Protein AF-A0A1Q7BHL5-F1 (afdb_monomer_lite)

Sequence (150 aa):
MLVVVVVRTRLAERAGDVLTSWVERLPPRLRRYLPRELVGFAILGAFTFAVDLALLAGLRSGTRLPLPVAVSLAYVAAFGLNFVLNRTVNFRSHAPVGGQFARYAIVIAFDYLFTVGITSGLSALGLDFRLARLAAAGCVAVFTYTASRW

Radius of gyration: 17.31 Å; chains: 1; bounding box: 52×39×42 Å

Foldseek 3Di:
DVVVVVVLVVVLVVLVVVLVVVVVVDDVVVVVPDDPLRSSLVVLLVVLLVQLLVQLVCCVVVHPDQSLVSSLVSCVVSVVSSVVNCPSHPDDDDDPDDPVVVVVVVLVVVLSCLQSVQLNVVVVVVDDSSVSNVVSVVVNVVVVVVVVVD

Secondary structure (DSSP, 8-state):
-HHHHHHHHHHHHHHHHHHHHHHTTS-TTGGGTS-HHHHHHHHHHHHHHHHHHHHHHHHHHH----HHHHHHHHHHHHHHHHHHHHHHHT-SS----THHHHHHHHHHHHHHHHHHHHHHHHHHTT--HHHHHHHHHHHHHHHHHHHH--

pLDDT: mean 75.47, std 15.69, range [38.62, 93.94]

Structure (mmCIF, N/CA/C/O backbone):
data_AF-A0A1Q7BHL5-F1
#
_entry.id   AF-A0A1Q7BHL5-F1
#
loop_
_atom_site.group_PDB
_atom_site.id
_atom_site.type_symbol
_atom_site.label_atom_id
_atom_site.label_alt_id
_atom_site.label_comp_id
_atom_site.label_asym_id
_atom_site.label_entity_id
_atom_site.label_seq_id
_atom_site.pdbx_PDB_ins_code
_atom_site.Cartn_x
_atom_site.Cartn_y
_atom_site.Cartn_z
_atom_site.occupancy
_atom_site.B_iso_or_equiv
_atom_site.auth_seq_id
_atom_site.auth_comp_id
_atom_site.auth_asym_id
_atom_site.auth_atom_id
_atom_site.pdbx_PDB_model_num
ATOM 1 N N . MET A 1 1 ? 33.969 -2.836 2.065 1.00 47.41 1 MET A N 1
ATOM 2 C CA . MET A 1 1 ? 33.227 -2.619 0.798 1.00 47.41 1 MET A CA 1
ATOM 3 C C . MET A 1 1 ? 32.747 -3.926 0.151 1.00 47.41 1 MET A C 1
ATOM 5 O O . MET A 1 1 ? 31.590 -3.988 -0.234 1.00 47.41 1 MET A O 1
ATOM 9 N N . LEU A 1 2 ? 33.562 -4.990 0.114 1.00 39.03 2 LEU A N 1
ATOM 10 C CA . LEU A 1 2 ? 33.205 -6.313 -0.443 1.00 39.03 2 LEU A CA 1
ATOM 11 C C . LEU A 1 2 ? 32.055 -7.043 0.287 1.00 39.03 2 LEU A C 1
ATOM 13 O O . LEU A 1 2 ? 31.169 -7.592 -0.358 1.00 39.03 2 LEU A O 1
ATOM 17 N N . VAL A 1 3 ? 31.999 -6.978 1.622 1.00 38.62 3 VAL A N 1
ATOM 18 C CA . VAL A 1 3 ? 30.952 -7.650 2.427 1.00 38.62 3 VAL A CA 1
ATOM 19 C C . VAL A 1 3 ? 29.552 -7.077 2.155 1.00 38.62 3 VAL A C 1
ATOM 21 O O . VAL A 1 3 ? 28.583 -7.823 2.061 1.00 38.62 3 VAL A O 1
ATOM 24 N N . VAL A 1 4 ? 29.439 -5.763 1.938 1.00 40.91 4 VAL A N 1
ATOM 25 C CA . VAL A 1 4 ? 28.160 -5.101 1.613 1.00 40.91 4 VAL A CA 1
ATOM 26 C C . VAL A 1 4 ? 27.655 -5.513 0.225 1.00 40.91 4 VAL A C 1
ATOM 28 O O . VAL A 1 4 ? 26.450 -5.635 0.026 1.00 40.91 4 VAL A O 1
ATOM 31 N N . VAL A 1 5 ? 28.560 -5.772 -0.725 1.00 42.59 5 VAL A N 1
ATOM 32 C CA . VAL A 1 5 ? 28.210 -6.248 -2.073 1.00 42.59 5 VAL A CA 1
ATOM 33 C C . VAL A 1 5 ? 27.743 -7.708 -2.032 1.00 42.59 5 VAL A C 1
ATOM 35 O O . VAL A 1 5 ? 26.702 -8.016 -2.604 1.00 42.59 5 VAL A O 1
ATOM 38 N N . VAL A 1 6 ? 28.430 -8.578 -1.282 1.00 42.94 6 VAL A N 1
ATOM 39 C CA . VAL A 1 6 ? 28.074 -10.007 -1.137 1.00 42.94 6 VAL A CA 1
ATOM 40 C C . VAL A 1 6 ? 26.768 -10.217 -0.354 1.00 42.94 6 VAL A C 1
ATOM 42 O O . VAL A 1 6 ? 25.993 -11.125 -0.648 1.00 42.94 6 VAL A O 1
ATOM 45 N N . VAL A 1 7 ? 26.472 -9.369 0.636 1.00 45.91 7 VAL A N 1
ATOM 46 C CA . VAL A 1 7 ? 25.178 -9.402 1.345 1.00 45.91 7 VAL A CA 1
ATOM 47 C C . VAL A 1 7 ? 24.036 -8.928 0.436 1.00 45.91 7 VAL A C 1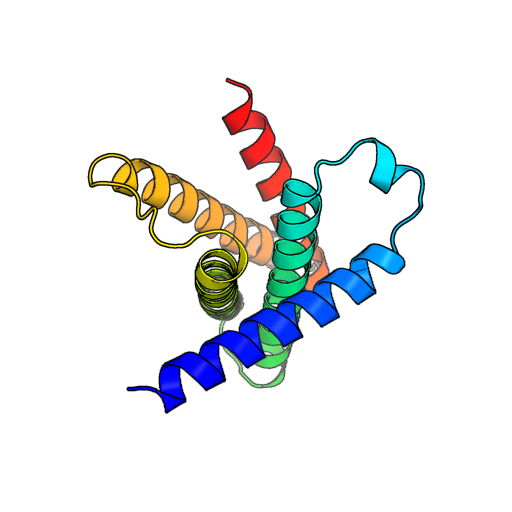
ATOM 49 O O . VAL A 1 7 ? 22.943 -9.495 0.474 1.00 45.91 7 VAL A O 1
ATOM 52 N N . ARG A 1 8 ? 24.288 -7.929 -0.424 1.00 43.78 8 ARG A N 1
ATOM 53 C CA . ARG A 1 8 ? 23.308 -7.425 -1.401 1.00 43.78 8 ARG A CA 1
ATOM 54 C C . ARG A 1 8 ? 22.957 -8.454 -2.477 1.00 43.78 8 ARG A C 1
ATOM 56 O O . ARG A 1 8 ? 21.789 -8.523 -2.847 1.00 43.78 8 ARG A O 1
ATOM 63 N N . THR A 1 9 ? 23.912 -9.265 -2.940 1.00 53.16 9 THR A N 1
ATOM 64 C CA . THR A 1 9 ? 23.636 -10.337 -3.914 1.00 53.16 9 THR A CA 1
ATOM 65 C C . THR A 1 9 ? 22.790 -11.454 -3.305 1.00 53.16 9 THR A C 1
ATOM 67 O O . THR A 1 9 ? 21.790 -11.832 -3.902 1.00 53.16 9 THR A O 1
ATOM 70 N N . ARG A 1 10 ? 23.072 -11.880 -2.064 1.00 52.50 10 ARG A N 1
ATOM 71 C CA . ARG A 1 10 ? 22.288 -12.932 -1.382 1.00 52.50 10 ARG A CA 1
ATOM 72 C C . ARG A 1 10 ? 20.831 -12.560 -1.110 1.00 52.50 10 ARG A C 1
ATOM 74 O O . ARG A 1 10 ? 19.969 -13.432 -1.128 1.00 52.50 10 ARG A O 1
ATOM 81 N N . LEU A 1 11 ? 20.546 -11.294 -0.802 1.00 55.72 11 LEU A N 1
ATOM 82 C CA . LEU A 1 11 ? 19.170 -10.831 -0.579 1.00 55.72 11 LEU A CA 1
ATOM 83 C C . LEU A 1 11 ? 18.385 -10.730 -1.889 1.00 55.72 11 LEU A C 1
ATOM 85 O O . LEU A 1 11 ? 17.209 -11.078 -1.911 1.00 55.72 11 LEU A O 1
ATOM 89 N N . ALA A 1 12 ? 19.037 -10.293 -2.969 1.00 50.47 12 ALA A N 1
ATOM 90 C CA . ALA A 1 12 ? 18.437 -10.257 -4.298 1.00 50.47 12 ALA A CA 1
ATOM 91 C C . ALA A 1 12 ? 18.183 -11.671 -4.849 1.00 50.47 12 ALA A C 1
ATOM 93 O O . ALA A 1 12 ? 17.109 -11.917 -5.385 1.00 50.47 12 ALA A O 1
ATOM 94 N N . GLU A 1 13 ? 19.117 -12.605 -4.646 1.00 56.03 13 GLU A N 1
ATOM 95 C CA . GLU A 1 13 ? 18.954 -14.023 -5.000 1.00 56.03 13 GLU A CA 1
ATOM 96 C C . GLU A 1 13 ? 17.837 -14.680 -4.186 1.00 56.03 13 GLU A C 1
ATOM 98 O O . GLU A 1 13 ? 16.932 -15.256 -4.771 1.00 56.03 13 GLU A O 1
ATOM 103 N N . ARG A 1 14 ? 17.799 -14.496 -2.857 1.00 60.81 14 ARG A N 1
ATOM 104 C CA . ARG A 1 14 ? 16.714 -15.037 -2.013 1.00 60.81 14 ARG A CA 1
ATOM 105 C C . ARG A 1 14 ? 15.346 -14.446 -2.332 1.00 60.81 14 ARG A C 1
ATOM 107 O O . ARG A 1 14 ? 14.355 -15.166 -2.299 1.00 60.81 14 ARG A O 1
ATOM 114 N N . ALA A 1 15 ? 15.269 -13.143 -2.605 1.00 56.59 15 ALA A N 1
ATOM 115 C CA . ALA A 1 15 ? 14.029 -12.533 -3.069 1.00 56.59 15 ALA A CA 1
ATOM 116 C C . ALA A 1 15 ? 13.638 -13.115 -4.433 1.00 56.59 15 ALA A C 1
ATOM 118 O O . ALA A 1 15 ? 12.484 -13.478 -4.616 1.00 56.59 15 ALA A O 1
ATOM 119 N N . GLY A 1 16 ? 14.604 -13.282 -5.341 1.00 54.53 16 GLY A N 1
ATOM 120 C CA . GLY A 1 16 ? 14.437 -13.976 -6.615 1.00 54.53 16 GLY A CA 1
ATOM 121 C C . GLY A 1 16 ? 13.849 -15.374 -6.441 1.00 54.53 16 GLY A C 1
ATOM 122 O O . GLY A 1 16 ? 12.806 -15.634 -7.025 1.00 54.53 16 GLY A O 1
ATOM 123 N N . ASP A 1 17 ? 14.443 -16.204 -5.582 1.00 63.25 17 ASP A N 1
ATOM 124 C CA . ASP A 1 17 ? 14.039 -17.589 -5.302 1.00 63.25 17 ASP A CA 1
ATOM 125 C C . ASP A 1 17 ? 12.642 -17.685 -4.681 1.00 63.25 17 ASP A C 1
ATOM 127 O O . ASP A 1 17 ? 11.823 -18.527 -5.064 1.00 63.25 17 ASP A O 1
ATOM 131 N N . VAL A 1 18 ? 12.331 -16.790 -3.739 1.00 62.97 18 VAL A N 1
ATOM 132 C CA . VAL A 1 18 ? 10.986 -16.698 -3.165 1.00 62.97 18 VAL A CA 1
ATOM 133 C C . VAL A 1 18 ? 9.995 -16.300 -4.258 1.00 62.97 18 VAL A C 1
ATOM 135 O O . VAL A 1 18 ? 8.967 -16.957 -4.403 1.00 62.97 18 VAL A O 1
ATOM 138 N N . LEU A 1 19 ? 10.307 -15.299 -5.083 1.00 58.69 19 LEU A N 1
ATOM 139 C CA . LEU A 1 19 ? 9.448 -14.874 -6.190 1.00 58.69 19 LEU A CA 1
ATOM 140 C C . LEU A 1 19 ? 9.247 -15.997 -7.227 1.00 58.69 19 LEU A C 1
ATOM 142 O O . LEU A 1 19 ? 8.107 -16.232 -7.625 1.00 58.69 19 LEU A O 1
ATOM 146 N N . THR A 1 20 ? 10.288 -16.742 -7.625 1.00 59.62 20 THR A N 1
ATOM 147 C CA . THR A 1 20 ? 10.159 -17.893 -8.543 1.00 59.62 20 THR A CA 1
ATOM 148 C C . THR A 1 20 ? 9.308 -19.007 -7.951 1.00 59.62 20 THR A C 1
ATOM 150 O O . THR A 1 20 ? 8.475 -19.555 -8.672 1.00 59.62 20 THR A O 1
ATOM 153 N N . SER A 1 21 ? 9.415 -19.278 -6.647 1.00 63.44 21 SER A N 1
ATOM 154 C CA . SER A 1 21 ? 8.561 -20.273 -5.981 1.00 63.44 21 SER A CA 1
ATOM 155 C C . SER A 1 21 ? 7.066 -19.910 -6.026 1.00 63.44 21 SER A C 1
ATOM 157 O O . SER A 1 21 ? 6.209 -20.789 -6.123 1.00 63.44 21 SER A O 1
ATOM 159 N N . TRP A 1 22 ? 6.730 -18.613 -6.028 1.00 59.53 22 TRP A N 1
ATOM 160 C CA . TRP A 1 22 ? 5.355 -18.134 -6.210 1.00 59.53 22 TRP A CA 1
ATOM 161 C C . TRP A 1 22 ? 4.912 -18.158 -7.680 1.00 59.53 22 TRP A C 1
ATOM 163 O O . TRP A 1 22 ? 3.755 -18.473 -7.957 1.00 59.53 22 TRP A O 1
ATOM 173 N N . VAL A 1 23 ? 5.818 -17.898 -8.632 1.00 56.75 23 VAL A N 1
ATOM 174 C CA . VAL A 1 23 ? 5.549 -18.039 -10.080 1.00 56.75 23 VAL A CA 1
ATOM 175 C C . VAL A 1 23 ? 5.219 -19.487 -10.449 1.00 56.75 23 VAL A C 1
ATOM 177 O O . VAL A 1 23 ? 4.355 -19.721 -11.293 1.00 56.75 23 VAL A O 1
ATOM 180 N N . GLU A 1 24 ? 5.873 -20.467 -9.825 1.00 61.09 24 GLU A N 1
ATOM 181 C CA . GLU A 1 24 ? 5.601 -21.8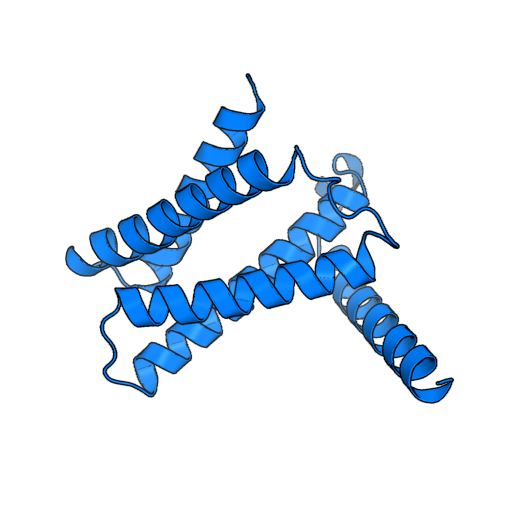93 -10.057 1.00 61.09 24 GLU A CA 1
ATOM 182 C C . GLU A 1 24 ? 4.215 -22.334 -9.570 1.00 61.09 24 GLU A C 1
ATOM 184 O O . GLU A 1 24 ? 3.681 -23.329 -10.056 1.00 61.09 24 GLU A O 1
ATOM 189 N N . ARG A 1 25 ? 3.590 -21.557 -8.677 1.00 62.06 25 ARG A N 1
ATOM 190 C CA . ARG A 1 25 ? 2.215 -21.779 -8.206 1.00 62.06 25 ARG A CA 1
ATOM 191 C C . ARG A 1 25 ? 1.151 -21.109 -9.081 1.00 62.06 25 ARG A C 1
ATOM 193 O O . ARG A 1 25 ? -0.038 -21.298 -8.831 1.00 62.06 25 ARG A O 1
ATOM 200 N N . LEU A 1 26 ? 1.541 -20.327 -10.092 1.00 56.47 26 LEU A N 1
ATOM 201 C CA . LEU A 1 26 ? 0.591 -19.645 -10.971 1.00 56.47 26 LEU A CA 1
ATOM 202 C C . LEU A 1 26 ? 0.013 -20.604 -12.034 1.00 56.47 26 LEU A C 1
ATOM 204 O O . LEU A 1 26 ? 0.748 -21.431 -12.580 1.00 56.47 26 LEU A O 1
ATOM 208 N N . PRO A 1 27 ? -1.272 -20.466 -12.422 1.00 65.56 27 PRO A N 1
ATOM 209 C CA . PRO A 1 27 ? -1.865 -21.291 -13.468 1.00 65.56 27 PRO A CA 1
ATOM 210 C C . PRO A 1 27 ? -1.097 -21.151 -14.795 1.00 65.56 27 PRO A C 1
ATOM 212 O O . PRO A 1 27 ? -0.837 -20.024 -15.235 1.00 65.56 27 PRO A O 1
ATOM 215 N N . PRO A 1 28 ? -0.809 -22.254 -15.510 1.00 60.81 28 PRO A N 1
ATOM 216 C CA . PRO A 1 28 ? 0.009 -22.233 -16.728 1.00 60.81 28 PRO A CA 1
ATOM 217 C C . PRO A 1 28 ? -0.575 -21.360 -17.852 1.00 60.81 28 PRO A C 1
ATOM 219 O O . PRO A 1 28 ? 0.156 -20.904 -18.727 1.00 60.81 28 PRO A O 1
ATOM 222 N N . ARG A 1 29 ? -1.882 -21.063 -17.804 1.00 61.06 29 ARG A N 1
ATOM 223 C CA . ARG A 1 29 ? -2.572 -20.185 -18.760 1.00 61.06 29 ARG A CA 1
ATOM 224 C C . ARG A 1 29 ? -2.169 -18.710 -18.631 1.00 61.06 29 ARG A C 1
ATOM 226 O O . ARG A 1 29 ? -2.028 -18.054 -19.655 1.00 61.06 29 ARG A O 1
ATOM 233 N N . LEU A 1 30 ? -1.922 -18.196 -17.419 1.00 58.28 30 LEU A N 1
ATOM 234 C CA . LEU A 1 30 ? -1.464 -16.807 -17.222 1.00 58.28 30 LEU A CA 1
ATOM 235 C C . LEU A 1 30 ? -0.015 -16.612 -17.692 1.00 58.28 30 LEU A C 1
ATOM 237 O O . LEU A 1 30 ? 0.343 -15.562 -18.220 1.00 58.28 30 LEU A O 1
ATOM 241 N N . ARG A 1 31 ? 0.801 -17.661 -17.553 1.00 58.03 31 ARG A N 1
ATOM 242 C CA . ARG A 1 31 ? 2.224 -17.682 -17.919 1.00 58.03 31 ARG A CA 1
ATOM 243 C C . ARG A 1 31 ? 2.479 -17.471 -19.418 1.00 58.03 31 ARG A C 1
ATOM 245 O O . ARG A 1 31 ? 3.586 -17.102 -19.788 1.00 58.03 31 ARG A O 1
ATOM 252 N N . ARG A 1 32 ? 1.471 -17.706 -20.269 1.00 61.06 32 ARG A N 1
ATOM 253 C CA . ARG A 1 32 ? 1.572 -17.582 -21.733 1.00 61.06 32 ARG A CA 1
ATOM 254 C C . ARG A 1 32 ? 1.293 -16.166 -22.253 1.00 61.06 32 ARG A C 1
ATOM 256 O O . ARG A 1 32 ? 1.719 -15.855 -23.357 1.00 61.06 32 ARG A O 1
ATOM 263 N N . TYR A 1 33 ? 0.595 -15.334 -21.475 1.00 59.03 33 TYR A N 1
ATOM 264 C CA . TYR A 1 33 ? 0.143 -14.002 -21.902 1.00 59.03 33 TYR A CA 1
ATOM 265 C C . TYR A 1 33 ? 0.802 -12.840 -21.146 1.00 59.03 33 TYR A C 1
ATOM 267 O O . TYR A 1 33 ? 0.738 -11.709 -21.619 1.00 59.03 33 TYR A O 1
ATOM 275 N N . LEU A 1 34 ? 1.433 -13.086 -19.991 1.00 60.34 34 LEU A N 1
ATOM 276 C CA . LEU A 1 34 ? 2.051 -12.030 -19.185 1.00 60.34 34 LEU A CA 1
ATOM 277 C C . LEU A 1 34 ? 3.578 -12.011 -19.386 1.00 60.34 34 LEU A C 1
ATOM 279 O O . LEU A 1 34 ? 4.226 -13.036 -19.153 1.00 60.34 34 LEU A O 1
ATOM 283 N N . PRO A 1 35 ? 4.176 -10.866 -19.772 1.00 68.94 35 PRO A N 1
ATOM 284 C CA . PRO A 1 35 ? 5.625 -10.727 -19.828 1.00 68.94 35 PRO A CA 1
ATOM 285 C C . PRO A 1 35 ? 6.244 -11.030 -18.460 1.00 68.94 35 PRO A C 1
ATOM 287 O O . PRO A 1 35 ? 5.691 -10.666 -17.420 1.00 68.94 35 PRO A O 1
ATOM 290 N N . ARG A 1 36 ? 7.420 -11.667 -18.449 1.00 66.56 36 ARG A N 1
ATOM 291 C CA . ARG A 1 36 ? 8.107 -12.089 -17.213 1.00 66.56 36 ARG A CA 1
ATOM 292 C C . ARG A 1 36 ? 8.347 -10.928 -16.237 1.00 66.56 36 ARG A C 1
ATOM 294 O O . ARG A 1 36 ? 8.253 -11.119 -15.029 1.00 66.56 36 ARG A O 1
ATOM 301 N N . GLU A 1 37 ? 8.596 -9.734 -16.763 1.00 66.56 37 GLU A N 1
A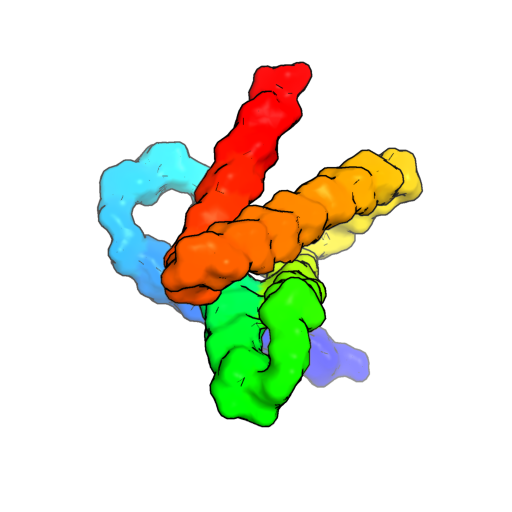TOM 302 C CA . GLU A 1 37 ? 8.785 -8.491 -16.002 1.00 66.56 37 GLU A CA 1
ATOM 303 C C . GLU A 1 37 ? 7.503 -8.045 -15.289 1.00 66.56 37 GLU A C 1
ATOM 305 O O . GLU A 1 37 ? 7.526 -7.710 -14.107 1.00 66.56 37 GLU A O 1
ATOM 310 N N . LEU A 1 38 ? 6.363 -8.122 -15.978 1.00 67.19 38 LEU A N 1
ATOM 311 C CA . LEU A 1 38 ? 5.060 -7.760 -15.426 1.00 67.19 38 LEU A CA 1
ATOM 312 C C . LEU A 1 38 ? 4.632 -8.737 -14.326 1.00 67.19 38 LEU A C 1
ATOM 314 O O . LEU A 1 38 ? 4.092 -8.319 -13.305 1.00 67.19 38 LEU A O 1
ATOM 318 N N . VAL A 1 39 ? 4.934 -10.027 -14.493 1.00 70.00 39 VAL A N 1
ATOM 319 C CA . VAL A 1 39 ? 4.725 -11.038 -13.445 1.00 70.00 39 VAL A CA 1
ATOM 320 C C . VAL A 1 39 ? 5.595 -10.741 -12.220 1.00 70.00 39 VAL A C 1
ATOM 322 O O . VAL A 1 39 ? 5.092 -10.765 -11.099 1.00 70.00 39 VAL A O 1
ATOM 325 N N . GLY A 1 40 ? 6.875 -10.412 -12.419 1.00 69.69 40 GLY A N 1
ATOM 326 C CA . GLY A 1 40 ? 7.777 -10.028 -11.329 1.00 69.69 40 GLY A CA 1
ATOM 327 C C . GLY A 1 40 ? 7.281 -8.797 -10.568 1.00 69.69 40 GLY A C 1
ATOM 328 O O . GLY A 1 40 ? 7.219 -8.814 -9.339 1.00 69.69 40 GLY A O 1
ATOM 329 N N . PHE A 1 41 ? 6.846 -7.764 -11.294 1.00 71.12 41 PHE A N 1
ATOM 330 C CA . PHE A 1 41 ? 6.261 -6.557 -10.714 1.00 71.12 41 PHE A CA 1
ATOM 331 C C . PHE A 1 41 ? 4.968 -6.848 -9.940 1.00 71.12 41 PHE A C 1
ATOM 333 O O . PHE A 1 41 ? 4.810 -6.377 -8.816 1.00 71.12 41 PHE A O 1
ATOM 340 N N . ALA A 1 42 ? 4.067 -7.666 -10.492 1.00 75.06 42 ALA A N 1
ATOM 341 C CA . ALA A 1 42 ? 2.805 -8.019 -9.845 1.00 75.06 42 ALA A CA 1
ATOM 342 C C . ALA A 1 42 ? 3.011 -8.801 -8.540 1.00 75.06 42 ALA A C 1
ATOM 344 O O . ALA A 1 42 ? 2.348 -8.516 -7.545 1.00 75.06 42 ALA A O 1
ATOM 345 N N . ILE A 1 43 ? 3.943 -9.759 -8.511 1.00 74.69 43 ILE A N 1
ATOM 346 C CA . ILE A 1 43 ? 4.231 -10.537 -7.297 1.00 74.69 43 ILE A CA 1
ATOM 347 C C . ILE A 1 43 ? 4.888 -9.653 -6.239 1.00 74.69 43 ILE A C 1
ATOM 349 O O . ILE A 1 43 ? 4.519 -9.716 -5.068 1.00 74.69 43 ILE A O 1
ATOM 353 N N . LEU A 1 44 ? 5.835 -8.808 -6.641 1.00 75.44 44 LEU A N 1
ATOM 354 C CA . LEU A 1 44 ? 6.508 -7.892 -5.729 1.00 75.44 44 LEU A CA 1
ATOM 355 C C . LEU A 1 44 ? 5.519 -6.862 -5.151 1.00 75.44 44 LEU A C 1
ATOM 357 O O . LEU A 1 44 ? 5.506 -6.638 -3.940 1.00 75.44 44 LEU A O 1
ATOM 361 N N . GLY A 1 45 ? 4.607 -6.346 -5.981 1.00 81.38 45 GLY A N 1
ATOM 362 C CA . GLY A 1 45 ? 3.475 -5.527 -5.548 1.00 81.38 45 GLY A CA 1
ATOM 363 C C . GLY A 1 45 ? 2.564 -6.264 -4.562 1.00 81.38 45 GLY A C 1
ATOM 364 O O . GLY A 1 45 ? 2.321 -5.765 -3.465 1.00 81.38 45 GLY A O 1
ATOM 365 N N . ALA A 1 46 ? 2.134 -7.487 -4.883 1.00 82.50 46 ALA A N 1
ATOM 366 C CA . ALA A 1 46 ? 1.300 -8.305 -4.000 1.00 82.50 46 ALA A CA 1
ATOM 367 C C . ALA A 1 46 ? 1.978 -8.607 -2.651 1.00 82.50 46 ALA A C 1
ATOM 369 O O . ALA A 1 46 ? 1.335 -8.530 -1.604 1.00 82.50 46 ALA A O 1
ATOM 370 N N . PHE A 1 47 ? 3.283 -8.893 -2.653 1.00 83.94 47 PHE A N 1
ATOM 371 C CA . PHE A 1 47 ? 4.064 -9.091 -1.434 1.00 83.94 47 PHE A CA 1
ATOM 372 C C . PHE A 1 47 ? 4.081 -7.828 -0.569 1.00 83.94 47 PHE A C 1
ATOM 374 O O . PHE A 1 47 ? 3.789 -7.886 0.624 1.00 83.94 47 PHE A O 1
ATOM 381 N N . THR A 1 48 ? 4.370 -6.670 -1.164 1.00 86.38 48 THR A N 1
ATOM 382 C CA . THR A 1 48 ? 4.403 -5.401 -0.420 1.00 86.38 48 THR A CA 1
ATOM 383 C C . THR A 1 48 ? 3.026 -5.007 0.111 1.00 86.38 48 THR A C 1
ATOM 385 O O . THR A 1 48 ? 2.930 -4.512 1.230 1.00 86.38 48 THR A O 1
ATOM 388 N N . PHE A 1 49 ? 1.953 -5.318 -0.620 1.00 87.19 49 PHE A N 1
ATOM 389 C CA . PHE A 1 49 ? 0.583 -5.139 -0.148 1.00 87.19 49 PHE A CA 1
ATOM 390 C C . PHE A 1 49 ? 0.229 -6.075 1.020 1.00 87.19 49 PHE A C 1
ATOM 392 O O . PHE A 1 49 ? -0.431 -5.666 1.973 1.00 87.19 49 PHE A O 1
ATOM 399 N N . ALA A 1 50 ? 0.706 -7.322 1.007 1.00 86.94 50 ALA A N 1
ATOM 400 C CA . ALA A 1 50 ? 0.544 -8.220 2.150 1.00 86.94 50 ALA A CA 1
ATOM 401 C C . ALA A 1 50 ? 1.277 -7.691 3.396 1.00 86.94 50 ALA A C 1
ATOM 403 O O . ALA A 1 50 ? 0.745 -7.764 4.505 1.00 86.94 50 ALA A O 1
ATOM 404 N N . VAL A 1 51 ? 2.472 -7.116 3.215 1.00 87.50 51 VAL A N 1
ATOM 405 C CA . VAL A 1 51 ? 3.220 -6.450 4.293 1.00 87.50 51 VAL A CA 1
ATOM 406 C C . VAL A 1 51 ? 2.473 -5.213 4.806 1.00 87.50 51 VAL A C 1
ATOM 408 O O . VAL A 1 51 ? 2.374 -5.053 6.019 1.00 87.50 51 VAL A O 1
ATOM 411 N N . ASP A 1 52 ? 1.896 -4.384 3.927 1.00 91.88 52 ASP A N 1
ATOM 412 C CA . ASP A 1 52 ? 1.020 -3.256 4.303 1.00 91.88 52 ASP A CA 1
ATOM 413 C C . ASP A 1 52 ? -0.130 -3.725 5.206 1.00 91.88 52 ASP A C 1
ATOM 415 O O . ASP A 1 52 ? -0.302 -3.207 6.310 1.00 91.88 52 ASP A O 1
ATOM 419 N N . LEU A 1 53 ? -0.861 -4.765 4.793 1.00 89.69 53 LEU A N 1
ATOM 420 C CA . LEU A 1 53 ? -1.964 -5.330 5.574 1.00 89.69 53 LEU A CA 1
ATOM 421 C C . LEU A 1 53 ? -1.511 -5.886 6.928 1.00 89.69 53 LEU A C 1
ATOM 423 O O . LEU A 1 53 ? -2.199 -5.686 7.931 1.00 89.69 53 LEU A O 1
ATOM 427 N N . ALA A 1 54 ? -0.369 -6.575 6.973 1.00 90.19 54 ALA A N 1
ATOM 428 C CA . ALA A 1 54 ? 0.182 -7.124 8.209 1.00 90.19 54 ALA A CA 1
ATOM 429 C C . ALA A 1 54 ? 0.617 -6.016 9.180 1.00 90.19 54 ALA A C 1
ATOM 431 O O . ALA A 1 54 ? 0.296 -6.078 10.368 1.00 90.19 54 ALA A O 1
ATOM 432 N N . LEU A 1 55 ? 1.290 -4.977 8.674 1.00 91.25 55 LEU A N 1
ATOM 433 C CA . LEU A 1 55 ? 1.676 -3.802 9.454 1.00 91.25 55 LEU A CA 1
ATOM 434 C C . LEU A 1 55 ? 0.451 -3.055 9.968 1.00 91.25 55 LEU A C 1
ATOM 436 O O . LEU A 1 55 ? 0.395 -2.720 11.149 1.00 91.25 55 LEU A O 1
ATOM 440 N N . LEU A 1 56 ? -0.549 -2.839 9.113 1.00 91.88 56 LEU A N 1
ATOM 441 C CA . LEU A 1 56 ? -1.798 -2.204 9.506 1.00 91.88 56 LEU A CA 1
ATOM 442 C C . LEU A 1 56 ? -2.493 -3.016 10.602 1.00 91.88 56 LEU A C 1
ATOM 444 O O . LEU A 1 56 ? -2.857 -2.456 11.632 1.00 91.88 56 LEU A O 1
ATOM 448 N N . ALA A 1 57 ? -2.626 -4.332 10.434 1.00 91.31 57 ALA A N 1
ATOM 449 C CA . ALA A 1 57 ? -3.214 -5.201 11.450 1.00 91.31 57 ALA A CA 1
ATOM 450 C C . ALA A 1 57 ? -2.444 -5.135 12.780 1.00 91.31 57 ALA A C 1
ATOM 452 O O . ALA A 1 57 ? -3.069 -4.968 13.826 1.00 91.31 57 ALA A O 1
ATOM 453 N N . GLY A 1 58 ? -1.108 -5.187 12.737 1.00 92.38 58 GLY A N 1
ATOM 454 C CA . GLY A 1 58 ? -0.249 -5.072 13.917 1.00 92.38 58 GLY A CA 1
ATOM 455 C C . GLY A 1 58 ? -0.368 -3.718 14.620 1.00 92.38 58 GLY A C 1
ATOM 456 O O . GLY A 1 58 ? -0.486 -3.661 15.844 1.00 92.38 58 GLY A O 1
ATOM 457 N N . LEU A 1 59 ? -0.419 -2.619 13.861 1.00 91.94 59 LEU A N 1
ATOM 458 C CA . LEU A 1 59 ? -0.652 -1.275 14.397 1.00 91.94 59 LEU A CA 1
ATOM 459 C C . LEU A 1 59 ? -2.034 -1.170 15.046 1.00 91.94 59 LEU A C 1
ATOM 461 O O . LEU A 1 59 ? -2.162 -0.565 16.108 1.00 91.94 59 LEU A O 1
ATOM 465 N N . ARG A 1 60 ? -3.062 -1.782 14.449 1.00 92.38 60 ARG A N 1
ATOM 466 C 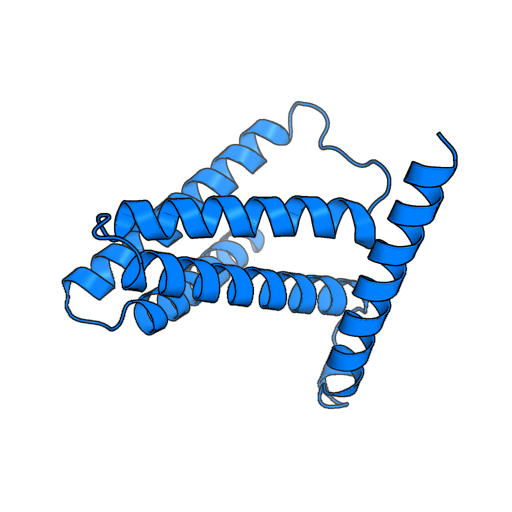CA . ARG A 1 60 ? -4.426 -1.789 14.997 1.00 92.38 60 ARG A CA 1
ATOM 467 C C . ARG A 1 60 ? -4.569 -2.653 16.249 1.00 92.38 60 ARG A C 1
ATOM 469 O O . ARG A 1 60 ? -5.384 -2.308 17.097 1.00 92.38 60 ARG A O 1
ATOM 476 N N . SER A 1 61 ? -3.802 -3.735 16.387 1.00 90.75 61 SER A N 1
ATOM 477 C CA . SER A 1 61 ? -3.823 -4.576 17.592 1.00 90.75 61 SER A CA 1
ATOM 478 C C . SER A 1 61 ? -2.928 -4.047 18.713 1.00 90.75 61 SER A C 1
ATOM 480 O O . SER A 1 61 ? -3.262 -4.197 19.883 1.00 90.75 61 SER A O 1
ATOM 482 N N . GLY A 1 62 ? -1.780 -3.456 18.369 1.00 88.69 62 GLY A N 1
ATOM 483 C CA . GLY A 1 62 ? -0.761 -3.028 19.332 1.00 88.69 62 GLY A CA 1
ATOM 484 C C . GLY A 1 62 ? -0.867 -1.570 19.775 1.00 88.69 62 GLY A C 1
ATOM 485 O O . GLY A 1 62 ? -0.216 -1.183 20.742 1.00 88.69 62 GLY A O 1
ATOM 486 N N . THR A 1 63 ? -1.659 -0.740 19.088 1.00 90.25 63 THR A N 1
ATOM 487 C CA . THR A 1 63 ? -1.746 0.700 19.372 1.00 90.25 63 THR A CA 1
ATOM 488 C C . THR A 1 63 ? -3.186 1.207 19.343 1.00 90.25 63 THR A C 1
ATOM 490 O O . THR A 1 63 ? -4.066 0.612 18.726 1.00 90.25 63 THR A O 1
ATOM 493 N N . ARG A 1 64 ? -3.424 2.361 19.976 1.00 90.19 64 ARG A N 1
ATOM 494 C CA . ARG A 1 64 ? -4.706 3.089 19.915 1.00 90.19 64 ARG A CA 1
ATOM 495 C C . ARG A 1 64 ? -4.691 4.226 18.890 1.00 90.19 64 ARG A C 1
ATOM 497 O O . ARG A 1 64 ? -5.471 5.168 19.006 1.00 90.19 64 ARG A O 1
ATOM 504 N N . LEU A 1 65 ? -3.781 4.174 17.916 1.00 90.81 65 LEU A N 1
ATOM 505 C CA . LEU A 1 65 ? -3.662 5.224 16.909 1.00 90.81 65 LEU A CA 1
ATOM 506 C C . LEU A 1 65 ? -4.967 5.357 16.104 1.00 90.81 65 LEU A C 1
ATOM 508 O O . LEU A 1 65 ? -5.614 4.342 15.809 1.00 90.81 65 LEU A O 1
ATOM 512 N N . PRO A 1 66 ? -5.346 6.583 15.696 1.00 91.94 66 PRO A N 1
ATOM 513 C CA . PRO A 1 66 ? -6.428 6.777 14.743 1.00 91.94 66 PRO A CA 1
ATOM 514 C C . PRO A 1 66 ? -6.177 5.955 13.477 1.00 91.94 66 PRO A C 1
ATOM 516 O O . PRO A 1 66 ? -5.040 5.853 13.009 1.00 91.94 66 PRO A O 1
ATOM 519 N N . LEU A 1 67 ? -7.236 5.380 12.903 1.00 89.12 67 LEU A N 1
ATOM 520 C CA . LEU A 1 67 ? -7.124 4.544 11.707 1.00 89.12 67 LEU A CA 1
ATOM 521 C C . LEU A 1 67 ? -6.372 5.234 10.550 1.00 89.12 67 LEU A C 1
ATOM 523 O O . LEU A 1 67 ? -5.485 4.584 9.999 1.00 89.12 67 LEU A O 1
ATOM 527 N N . PRO A 1 68 ? -6.617 6.522 10.224 1.00 91.25 68 PRO A N 1
ATOM 528 C CA . PRO A 1 68 ? -5.878 7.196 9.158 1.00 91.25 68 PRO A CA 1
ATOM 529 C C . PRO A 1 68 ? -4.366 7.191 9.402 1.00 91.25 68 PRO A C 1
ATOM 531 O O . PRO A 1 68 ? -3.600 6.913 8.489 1.00 91.25 68 PRO A O 1
ATOM 534 N N . VAL A 1 69 ? -3.934 7.406 10.650 1.00 92.44 69 VAL A N 1
ATOM 535 C CA . VAL A 1 69 ? -2.511 7.414 11.026 1.00 92.44 69 VAL A CA 1
ATOM 536 C C . VAL A 1 69 ? -1.897 6.024 10.863 1.00 92.44 69 VAL A C 1
ATOM 538 O O . VAL A 1 69 ? -0.809 5.892 10.307 1.00 92.44 69 VAL A O 1
ATOM 541 N N . ALA A 1 70 ? -2.602 4.978 11.303 1.00 91.94 70 ALA A N 1
ATOM 542 C CA . ALA A 1 70 ? -2.139 3.601 11.144 1.00 91.94 70 ALA A CA 1
ATOM 543 C C . ALA A 1 70 ? -2.011 3.206 9.661 1.00 91.94 70 ALA A C 1
ATOM 545 O O . ALA A 1 70 ? -1.020 2.588 9.276 1.00 91.94 70 ALA A O 1
ATOM 546 N N . VAL A 1 71 ? -2.976 3.609 8.826 1.00 92.81 71 VAL A N 1
ATOM 547 C CA . VAL A 1 71 ? -2.945 3.387 7.371 1.00 92.81 71 VAL A CA 1
ATOM 548 C C . VAL A 1 71 ? -1.773 4.127 6.732 1.00 92.81 71 VAL A C 1
ATOM 550 O O . VAL A 1 71 ? -1.060 3.537 5.926 1.00 92.81 71 VAL A O 1
ATOM 553 N N . SER A 1 72 ? -1.521 5.381 7.115 1.00 93.19 72 SER A N 1
ATOM 554 C CA . SER A 1 72 ? -0.391 6.152 6.590 1.00 93.19 72 SER A CA 1
ATOM 555 C C . SER A 1 72 ? 0.956 5.520 6.936 1.00 93.19 72 SER A C 1
ATOM 557 O O . SER A 1 72 ? 1.818 5.415 6.067 1.00 93.19 72 SER A O 1
ATOM 559 N N . LEU A 1 73 ? 1.143 5.062 8.178 1.00 93.94 73 LEU A N 1
ATOM 560 C CA . LEU A 1 73 ? 2.388 4.413 8.603 1.00 93.94 73 LEU A CA 1
ATOM 561 C C . LEU A 1 73 ? 2.631 3.096 7.858 1.00 93.94 73 LEU A C 1
ATOM 563 O O . LEU A 1 73 ? 3.738 2.870 7.366 1.00 93.94 73 LEU A O 1
ATOM 567 N N . ALA A 1 74 ? 1.599 2.255 7.743 1.00 92.31 74 ALA A N 1
ATOM 568 C CA . ALA A 1 74 ? 1.673 1.008 6.986 1.00 92.31 74 ALA A CA 1
ATOM 569 C C . ALA A 1 74 ? 1.995 1.270 5.506 1.00 92.31 74 ALA A C 1
ATOM 571 O O . ALA A 1 74 ? 2.930 0.672 4.971 1.00 92.31 74 ALA A O 1
ATOM 572 N N . TYR A 1 75 ? 1.305 2.238 4.893 1.00 91.38 75 TYR A N 1
ATOM 573 C CA . TYR A 1 75 ? 1.511 2.620 3.499 1.00 91.38 75 TYR A CA 1
ATOM 574 C C . TYR A 1 75 ? 2.935 3.111 3.244 1.00 91.38 75 TYR A C 1
ATOM 576 O O . TYR A 1 75 ? 3.588 2.627 2.326 1.00 91.38 75 TYR A O 1
ATOM 584 N N . VAL A 1 76 ? 3.456 4.034 4.061 1.00 92.19 76 VAL A N 1
ATOM 585 C CA . VAL A 1 76 ? 4.816 4.570 3.881 1.00 92.19 76 VAL A CA 1
ATOM 586 C C . VAL A 1 76 ? 5.863 3.463 4.014 1.00 92.19 76 VAL A C 1
ATOM 588 O O . VAL A 1 76 ? 6.795 3.400 3.210 1.00 92.19 76 VAL A O 1
ATOM 591 N N . ALA A 1 77 ? 5.702 2.561 4.986 1.00 89.31 77 ALA A N 1
ATOM 592 C CA . ALA A 1 77 ? 6.611 1.436 5.174 1.00 89.31 77 ALA A CA 1
ATOM 593 C C . ALA A 1 77 ? 6.570 0.454 3.990 1.00 89.31 77 ALA A C 1
ATOM 595 O O . ALA A 1 77 ? 7.620 0.082 3.461 1.00 89.31 77 ALA A O 1
ATOM 596 N N . ALA A 1 78 ? 5.375 0.070 3.536 1.00 88.50 78 ALA A N 1
ATOM 597 C CA . ALA A 1 78 ? 5.198 -0.845 2.413 1.00 88.50 78 ALA A CA 1
ATOM 598 C C . ALA A 1 78 ? 5.646 -0.231 1.081 1.00 88.50 78 ALA A C 1
ATOM 600 O O . ALA A 1 78 ? 6.327 -0.891 0.298 1.00 88.50 78 ALA A O 1
ATOM 601 N N . PHE A 1 79 ? 5.340 1.044 0.847 1.00 86.88 79 PHE A N 1
ATOM 602 C CA . PHE A 1 79 ? 5.797 1.789 -0.321 1.00 86.88 79 PHE A CA 1
ATOM 603 C C . PHE A 1 79 ? 7.325 1.920 -0.337 1.00 86.88 79 PHE A C 1
ATOM 605 O O . PHE A 1 79 ? 7.958 1.678 -1.365 1.00 86.88 79 PHE A O 1
ATOM 612 N N . GLY A 1 80 ? 7.940 2.232 0.809 1.00 86.38 80 GLY A N 1
ATOM 613 C CA . GLY A 1 80 ? 9.395 2.267 0.958 1.00 86.38 80 GLY A CA 1
ATOM 614 C C . GLY A 1 80 ? 10.039 0.906 0.681 1.00 86.38 80 GLY A C 1
ATOM 615 O O . GLY A 1 80 ? 11.014 0.825 -0.067 1.00 86.38 80 GLY A O 1
ATOM 616 N N . LEU A 1 81 ? 9.458 -0.174 1.210 1.00 84.94 81 LEU A N 1
ATOM 617 C CA . LEU A 1 81 ? 9.891 -1.543 0.926 1.00 84.94 81 LEU A CA 1
ATOM 618 C C . LEU A 1 81 ? 9.775 -1.869 -0.568 1.00 84.94 81 LEU A C 1
ATOM 620 O O . LEU A 1 81 ? 10.731 -2.368 -1.160 1.00 84.94 81 LEU A O 1
ATOM 624 N N . ASN A 1 82 ? 8.643 -1.539 -1.189 1.00 84.12 82 ASN A N 1
ATOM 625 C CA . ASN A 1 82 ? 8.406 -1.717 -2.618 1.00 84.12 82 ASN A CA 1
ATOM 626 C C . ASN A 1 82 ? 9.433 -0.955 -3.463 1.00 84.12 82 ASN A C 1
ATOM 628 O O . ASN A 1 82 ? 9.951 -1.493 -4.439 1.00 84.12 82 ASN A O 1
ATOM 632 N N . PHE A 1 83 ? 9.770 0.277 -3.076 1.00 81.81 83 PHE A N 1
ATOM 633 C CA . PHE A 1 83 ? 10.786 1.084 -3.745 1.00 81.81 83 PHE A CA 1
ATOM 634 C C . PHE A 1 83 ? 12.182 0.461 -3.629 1.00 81.81 83 PHE A C 1
ATOM 636 O O . PHE A 1 83 ? 12.887 0.344 -4.632 1.00 81.81 83 PHE A O 1
ATOM 643 N N . VAL A 1 84 ? 12.580 0.026 -2.427 1.00 79.81 84 VAL A N 1
ATOM 644 C CA . VAL A 1 84 ? 13.881 -0.625 -2.201 1.00 79.81 84 VAL A CA 1
ATOM 645 C C . VAL A 1 84 ? 13.973 -1.928 -2.987 1.00 79.81 84 VAL A C 1
ATOM 647 O O . VAL A 1 84 ? 14.968 -2.136 -3.676 1.00 79.81 84 VAL A O 1
ATOM 650 N N . LEU A 1 85 ? 12.936 -2.769 -2.933 1.00 77.00 85 LEU A N 1
ATOM 651 C CA . LEU A 1 85 ? 12.895 -4.038 -3.653 1.00 77.00 85 LEU A CA 1
ATOM 652 C C . LEU A 1 85 ? 12.895 -3.815 -5.167 1.00 77.00 85 LEU A C 1
ATOM 654 O O . LEU A 1 85 ? 13.769 -4.335 -5.845 1.00 77.00 85 LEU A O 1
ATOM 658 N N . ASN A 1 86 ? 12.011 -2.981 -5.723 1.00 75.44 86 ASN A N 1
ATOM 659 C CA . ASN A 1 86 ? 12.024 -2.692 -7.165 1.00 75.44 86 ASN A CA 1
ATOM 660 C C . ASN A 1 86 ? 13.383 -2.167 -7.640 1.00 75.44 86 ASN A C 1
ATOM 662 O O . ASN A 1 86 ? 13.858 -2.547 -8.710 1.00 75.44 86 ASN A O 1
ATOM 666 N N . ARG A 1 87 ? 14.048 -1.341 -6.828 1.00 71.62 87 ARG A N 1
ATOM 667 C CA . ARG A 1 87 ? 15.388 -0.839 -7.136 1.00 71.62 87 ARG A CA 1
ATOM 668 C C . ARG A 1 87 ? 16.466 -1.927 -7.085 1.00 71.62 87 ARG A C 1
ATOM 670 O O . ARG A 1 87 ? 17.463 -1.800 -7.785 1.00 71.62 87 ARG A O 1
ATOM 677 N N . THR A 1 88 ? 16.318 -2.970 -6.269 1.00 67.19 88 THR A N 1
ATOM 678 C CA . THR A 1 88 ? 17.294 -4.070 -6.205 1.00 67.19 88 THR A CA 1
ATOM 679 C C . THR A 1 88 ? 17.044 -5.153 -7.249 1.00 67.19 88 THR A C 1
ATOM 681 O O . THR A 1 88 ? 18.021 -5.658 -7.798 1.00 67.19 88 THR A O 1
ATOM 684 N N . VAL A 1 89 ? 15.783 -5.505 -7.536 1.00 63.06 89 VAL A N 1
ATOM 685 C CA . VAL A 1 89 ? 15.446 -6.609 -8.458 1.00 63.06 89 VAL A CA 1
ATOM 686 C C . VAL A 1 89 ? 15.272 -6.156 -9.906 1.00 63.06 89 VAL A C 1
ATOM 688 O O . VAL A 1 89 ? 15.711 -6.869 -10.803 1.00 63.06 89 VAL A O 1
ATOM 691 N N . ASN A 1 90 ? 14.652 -4.995 -10.151 1.00 62.00 90 ASN A N 1
ATOM 692 C CA . ASN A 1 90 ? 14.254 -4.600 -11.506 1.00 62.00 90 ASN A CA 1
ATOM 693 C C . ASN A 1 90 ? 15.277 -3.694 -12.215 1.00 62.00 90 ASN A C 1
ATOM 695 O O . ASN A 1 90 ? 15.434 -3.837 -13.421 1.00 62.00 90 ASN A O 1
ATOM 699 N N . PHE A 1 91 ? 16.016 -2.806 -11.529 1.00 54.59 91 PHE A N 1
ATOM 700 C CA . PHE A 1 91 ? 16.933 -1.883 -12.227 1.00 54.59 91 PHE A CA 1
ATOM 701 C C . PHE A 1 91 ? 18.175 -1.439 -11.431 1.00 54.59 91 PHE A C 1
ATOM 703 O O . PHE A 1 91 ? 18.083 -0.719 -10.438 1.00 54.59 91 PHE A O 1
ATOM 710 N N . ARG A 1 92 ? 19.372 -1.710 -11.985 1.00 51.62 92 ARG A N 1
ATOM 711 C CA . ARG A 1 92 ? 20.550 -0.841 -11.803 1.00 51.62 92 ARG A CA 1
ATOM 712 C C . ARG A 1 92 ? 20.230 0.529 -12.429 1.00 51.62 92 ARG A C 1
ATOM 714 O O . ARG A 1 92 ? 19.978 0.618 -13.624 1.00 51.62 92 ARG A O 1
ATOM 721 N N . SER A 1 93 ? 20.258 1.579 -11.611 1.00 45.03 93 SER A N 1
ATOM 722 C CA . SER A 1 93 ? 20.476 2.980 -12.010 1.00 45.03 93 SER A CA 1
ATOM 723 C C . SER A 1 93 ? 19.621 3.543 -13.161 1.00 45.03 93 SER A C 1
ATOM 725 O O . SER A 1 93 ? 20.168 3.935 -14.180 1.00 45.03 93 SER A O 1
ATOM 727 N N . HIS A 1 94 ? 18.308 3.691 -12.980 1.00 50.44 94 HIS A N 1
ATOM 728 C CA . HIS A 1 94 ? 17.516 4.662 -13.756 1.00 50.44 94 HIS A CA 1
ATOM 729 C C . HIS A 1 94 ? 16.651 5.477 -12.791 1.00 50.44 94 HIS A C 1
ATOM 731 O O . HIS A 1 94 ? 15.447 5.276 -12.665 1.00 50.44 94 HIS A O 1
ATOM 737 N N . ALA A 1 95 ? 17.296 6.347 -12.010 1.00 53.91 95 ALA A N 1
ATOM 738 C CA . ALA A 1 95 ? 16.564 7.347 -11.242 1.00 53.91 95 ALA A CA 1
ATOM 739 C C . ALA A 1 95 ? 15.969 8.374 -12.225 1.00 53.91 95 ALA A C 1
ATOM 741 O O . ALA A 1 95 ? 16.686 8.788 -13.140 1.00 53.91 95 ALA A O 1
ATOM 742 N N . PRO A 1 96 ? 14.702 8.795 -12.064 1.00 52.72 96 PRO A N 1
ATOM 743 C CA . PRO A 1 96 ? 14.114 9.814 -12.921 1.00 52.72 96 PRO A CA 1
ATOM 744 C C . PRO A 1 96 ? 14.929 11.108 -12.813 1.00 52.72 96 PRO A C 1
ATOM 746 O O . PRO A 1 96 ? 15.068 11.693 -11.739 1.00 52.72 96 PRO A O 1
ATOM 749 N N . VAL A 1 97 ? 15.491 11.543 -13.938 1.00 54.47 97 VAL A N 1
ATOM 750 C CA . VAL A 1 97 ? 16.165 12.835 -14.086 1.00 54.47 97 VAL A CA 1
ATOM 751 C C . VAL A 1 97 ? 15.137 13.955 -13.893 1.00 54.47 97 VAL A C 1
ATOM 753 O O . VAL A 1 97 ? 14.253 14.133 -14.726 1.00 54.47 97 VAL A O 1
ATOM 756 N N . GLY A 1 98 ? 15.238 14.673 -12.767 1.00 58.81 98 GLY A N 1
ATOM 757 C CA . GLY A 1 98 ? 14.675 16.002 -12.460 1.00 58.81 98 GLY A CA 1
ATOM 758 C C . GLY A 1 98 ? 13.202 16.272 -12.803 1.00 58.81 98 GLY A C 1
ATOM 759 O O . GLY A 1 98 ? 12.369 16.400 -11.910 1.00 58.81 98 GLY A O 1
ATOM 760 N N . GLY A 1 99 ? 12.867 16.383 -14.090 1.00 58.72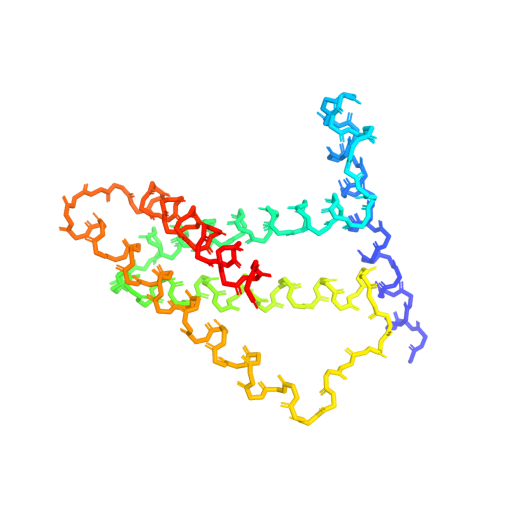 99 GLY A N 1
ATOM 761 C CA . GLY A 1 99 ? 11.541 16.780 -14.579 1.00 58.72 99 GLY A CA 1
ATOM 762 C C . GLY A 1 99 ? 10.439 15.730 -14.394 1.00 58.72 99 GLY A C 1
ATOM 763 O O . GLY A 1 99 ? 9.278 16.087 -14.214 1.00 58.72 99 GLY A O 1
ATOM 764 N N . GLN A 1 100 ? 10.772 14.435 -14.361 1.00 64.25 100 GLN A N 1
ATOM 765 C CA . GLN A 1 100 ? 9.781 13.375 -14.095 1.00 64.25 100 GLN A CA 1
ATOM 766 C C . GLN A 1 100 ? 9.416 13.241 -12.609 1.00 64.25 100 GLN A C 1
ATOM 768 O O . GLN A 1 100 ? 8.388 12.648 -12.280 1.00 64.25 100 GLN A O 1
ATOM 773 N N . PHE A 1 101 ? 10.217 13.818 -11.708 1.00 72.31 101 PHE A N 1
ATOM 774 C CA . PHE A 1 101 ? 10.008 13.697 -10.268 1.00 72.31 101 PHE A CA 1
ATOM 775 C C . PHE A 1 101 ? 8.709 14.367 -9.808 1.00 72.31 101 PHE A C 1
ATOM 777 O O . PHE A 1 101 ? 7.966 13.775 -9.033 1.00 72.31 101 PHE A O 1
ATOM 784 N N . ALA A 1 102 ? 8.393 15.559 -10.326 1.00 75.69 102 ALA A N 1
ATOM 785 C CA . ALA A 1 102 ? 7.176 16.283 -9.956 1.00 75.69 102 ALA A CA 1
ATOM 786 C C . ALA A 1 102 ? 5.905 15.509 -10.345 1.00 75.69 102 ALA A C 1
ATOM 788 O O . ALA A 1 102 ? 5.002 15.341 -9.528 1.00 75.69 102 ALA A O 1
ATOM 789 N N . ARG A 1 103 ? 5.861 14.957 -11.566 1.00 78.88 103 ARG A N 1
ATOM 790 C CA . ARG A 1 103 ? 4.738 14.121 -12.021 1.00 78.88 103 ARG A CA 1
ATOM 791 C C . ARG A 1 103 ? 4.613 12.852 -11.176 1.00 78.88 103 ARG A C 1
ATOM 793 O O . ARG A 1 103 ? 3.508 12.491 -10.787 1.00 78.88 103 ARG A O 1
ATOM 800 N N . TYR A 1 104 ? 5.736 12.211 -10.854 1.00 74.00 104 TYR A N 1
ATOM 801 C CA . TYR A 1 104 ? 5.757 11.020 -10.005 1.00 74.00 104 TYR A CA 1
ATOM 802 C C . TYR A 1 104 ? 5.276 11.315 -8.575 1.00 74.00 104 TYR A C 1
ATOM 804 O O . TYR A 1 104 ? 4.462 10.573 -8.031 1.00 74.00 104 TYR A O 1
ATOM 812 N N . ALA A 1 105 ? 5.704 12.437 -7.995 1.00 81.75 105 ALA A N 1
ATOM 813 C CA . ALA A 1 105 ? 5.263 12.882 -6.677 1.00 81.75 105 ALA A CA 1
ATOM 814 C C . ALA A 1 105 ? 3.752 13.158 -6.636 1.00 81.75 105 ALA A C 1
ATOM 816 O O . ALA A 1 105 ? 3.091 12.758 -5.682 1.00 81.75 105 ALA A O 1
ATOM 817 N N . ILE A 1 106 ? 3.194 13.775 -7.684 1.00 83.88 106 ILE A N 1
ATOM 818 C CA . ILE A 1 106 ? 1.746 14.006 -7.803 1.00 83.88 106 ILE A CA 1
ATOM 819 C C . ILE A 1 106 ? 0.986 12.677 -7.830 1.00 83.88 106 ILE A C 1
ATOM 821 O O . ILE A 1 106 ? 0.016 12.517 -7.093 1.00 83.88 106 ILE A O 1
ATOM 825 N N . VAL A 1 107 ? 1.439 11.708 -8.631 1.00 83.25 107 VAL A N 1
ATOM 826 C CA . VAL A 1 107 ? 0.803 10.381 -8.703 1.00 83.25 107 VAL A CA 1
ATOM 827 C C . VAL A 1 107 ? 0.816 9.693 -7.337 1.00 83.25 107 VAL A C 1
ATOM 829 O O . VAL A 1 107 ? -0.224 9.217 -6.894 1.00 83.25 107 VAL A O 1
ATOM 832 N N . ILE A 1 108 ? 1.951 9.711 -6.631 1.00 83.81 108 ILE A N 1
ATOM 833 C CA . ILE A 1 108 ? 2.059 9.143 -5.277 1.00 83.81 108 ILE A CA 1
ATOM 834 C C . ILE A 1 108 ? 1.148 9.869 -4.286 1.00 83.81 108 ILE A C 1
ATOM 836 O O . ILE A 1 108 ? 0.562 9.230 -3.415 1.00 83.81 108 ILE A O 1
ATOM 840 N N . ALA A 1 109 ? 1.034 11.194 -4.387 1.00 88.25 109 ALA A N 1
ATOM 841 C CA . ALA A 1 109 ? 0.176 11.973 -3.504 1.00 88.25 109 ALA A CA 1
ATOM 842 C C . ALA A 1 109 ? -1.301 11.607 -3.698 1.00 88.25 109 ALA A C 1
ATOM 844 O O . ALA A 1 109 ? -2.013 11.405 -2.716 1.00 88.25 109 ALA A O 1
ATOM 845 N N . PHE A 1 110 ? -1.753 11.465 -4.948 1.00 88.56 110 PHE A N 1
ATOM 846 C CA . PHE A 1 110 ? -3.106 10.992 -5.234 1.00 88.56 110 PHE A CA 1
ATOM 847 C C . PHE A 1 110 ? -3.318 9.565 -4.741 1.00 88.56 110 PHE A C 1
ATOM 849 O O . PHE A 1 110 ? -4.300 9.323 -4.043 1.00 88.56 110 PHE A O 1
ATOM 856 N N . ASP A 1 111 ? -2.390 8.652 -5.034 1.00 87.88 111 ASP A N 1
ATOM 857 C CA . ASP A 1 111 ? -2.443 7.273 -4.545 1.00 87.88 111 ASP A CA 1
ATOM 858 C C . ASP A 1 111 ? -2.619 7.235 -3.024 1.00 87.88 111 ASP A C 1
ATOM 860 O O . ASP A 1 111 ? -3.570 6.638 -2.524 1.00 87.88 111 ASP A O 1
ATOM 864 N N . TYR A 1 112 ? -1.787 7.986 -2.298 1.00 89.31 112 TYR A N 1
ATOM 865 C CA . TYR A 1 112 ? -1.856 8.118 -0.847 1.00 89.31 112 TYR A CA 1
ATOM 866 C C . TYR A 1 112 ? -3.217 8.636 -0.362 1.00 89.31 112 TYR A C 1
ATOM 868 O O . TYR A 1 112 ? -3.796 8.071 0.570 1.00 89.31 112 TYR A O 1
ATOM 876 N N . LEU A 1 113 ? -3.754 9.686 -0.990 1.00 92.25 113 LEU A N 1
ATOM 877 C CA . LEU A 1 113 ? -5.048 10.259 -0.612 1.00 92.25 113 LEU A CA 1
ATOM 878 C C . LEU A 1 113 ? -6.200 9.280 -0.852 1.00 92.25 113 LEU A C 1
ATOM 880 O O . LEU A 1 113 ? -7.052 9.129 0.023 1.00 92.25 113 LEU A O 1
ATOM 884 N N . PHE A 1 114 ? -6.212 8.577 -1.986 1.00 89.44 114 PHE A N 1
ATOM 885 C CA . PHE A 1 114 ? -7.199 7.531 -2.272 1.00 89.44 114 PHE A CA 1
ATOM 886 C C . PHE A 1 114 ? -7.106 6.392 -1.257 1.00 89.44 114 PHE A C 1
ATOM 888 O O . PHE A 1 114 ? -8.099 5.985 -0.657 1.00 89.44 114 PHE A O 1
ATOM 895 N N . THR A 1 115 ? -5.887 5.930 -1.021 1.00 90.19 115 THR A N 1
ATOM 896 C CA . THR A 1 115 ? -5.517 4.890 -0.069 1.00 90.19 115 THR A CA 1
ATOM 897 C C . THR A 1 115 ? -6.020 5.210 1.340 1.00 90.19 115 THR A C 1
ATOM 899 O O . THR A 1 115 ? -6.727 4.393 1.933 1.00 90.19 115 THR A O 1
ATOM 902 N N . VAL A 1 116 ? -5.711 6.388 1.885 1.00 91.75 116 VAL A N 1
ATOM 903 C CA . VAL A 1 116 ? -6.153 6.795 3.231 1.00 91.75 116 VAL A CA 1
ATOM 904 C C . VAL A 1 116 ? -7.647 7.103 3.253 1.00 91.75 116 VAL A C 1
ATOM 906 O O . VAL A 1 116 ? -8.343 6.652 4.165 1.00 91.75 116 VAL A O 1
ATOM 909 N N . GLY A 1 117 ? -8.143 7.836 2.256 1.00 91.00 117 GLY A N 1
ATOM 910 C CA . GLY A 1 117 ? -9.524 8.301 2.173 1.00 91.00 117 GLY A CA 1
ATOM 911 C C . GLY A 1 117 ? -10.525 7.159 2.053 1.00 91.00 117 GLY A C 1
ATOM 912 O O . GLY A 1 117 ? -11.447 7.080 2.859 1.00 91.00 117 GLY A O 1
ATOM 913 N N . ILE A 1 118 ? -10.317 6.229 1.117 1.00 91.62 118 ILE A N 1
ATOM 914 C CA . ILE A 1 118 ? -11.212 5.078 0.928 1.00 91.62 118 ILE A CA 1
ATOM 915 C C . ILE A 1 118 ? -11.133 4.140 2.130 1.00 91.62 118 ILE A C 1
ATOM 917 O O . ILE A 1 118 ? -12.171 3.756 2.666 1.00 91.62 118 ILE A O 1
ATOM 921 N N . THR A 1 119 ? -9.923 3.805 2.594 1.00 91.56 119 THR A N 1
ATOM 922 C CA . THR A 1 119 ? -9.771 2.877 3.728 1.00 91.56 119 THR A CA 1
ATOM 923 C C . THR A 1 119 ? -10.443 3.444 4.979 1.00 91.56 119 THR A C 1
ATOM 925 O O . THR A 1 119 ? -11.204 2.743 5.647 1.00 91.56 119 THR A O 1
ATOM 928 N N . SER A 1 120 ? -10.201 4.721 5.288 1.00 89.75 120 SER A N 1
ATOM 929 C CA . SER A 1 120 ? -10.770 5.368 6.475 1.00 89.75 120 SER A CA 1
ATOM 930 C C . SER A 1 120 ? -12.267 5.620 6.325 1.00 89.75 120 SER A C 1
ATOM 932 O O . SER A 1 120 ? -13.012 5.365 7.264 1.00 89.75 120 SER A O 1
ATOM 934 N N . GLY A 1 121 ? -12.714 6.068 5.149 1.00 91.00 121 GLY A N 1
ATOM 935 C CA . GLY A 1 121 ? -14.118 6.344 4.857 1.00 91.00 121 GLY A CA 1
ATOM 936 C C . GLY A 1 121 ? -14.981 5.089 4.945 1.00 91.00 121 GLY A C 1
ATOM 937 O O . GLY A 1 121 ? -15.957 5.074 5.685 1.00 91.00 121 GLY A O 1
ATOM 938 N N . LEU A 1 122 ? -14.582 4.001 4.279 1.00 91.56 122 LEU A N 1
ATOM 939 C CA . LEU A 1 122 ? -15.312 2.731 4.353 1.00 91.56 122 LEU A CA 1
ATOM 940 C C . LEU A 1 122 ? -15.303 2.141 5.766 1.00 91.56 122 LEU A C 1
ATOM 942 O O . LEU A 1 122 ? -16.316 1.612 6.216 1.00 91.56 122 LEU A O 1
ATOM 946 N N . SER A 1 123 ? -14.190 2.264 6.491 1.00 89.81 123 SER A N 1
ATOM 947 C CA . SER A 1 123 ? -14.127 1.774 7.873 1.00 89.81 123 SER A CA 1
ATOM 948 C C . SER A 1 123 ? -14.981 2.607 8.830 1.00 89.81 123 SER A C 1
ATOM 950 O O . SER A 1 123 ? -15.561 2.061 9.765 1.00 89.81 123 SER A O 1
ATOM 952 N N . ALA A 1 124 ? -15.104 3.917 8.598 1.00 89.25 124 ALA A N 1
ATOM 953 C CA . ALA A 1 124 ? -16.007 4.780 9.360 1.00 89.25 124 ALA A CA 1
ATOM 954 C C . ALA A 1 124 ? -17.486 4.423 9.128 1.00 89.25 124 ALA A C 1
ATOM 956 O O . ALA A 1 124 ? -18.304 4.613 10.023 1.00 89.25 124 ALA A O 1
ATOM 957 N N . LEU A 1 125 ? -17.813 3.845 7.967 1.00 91.25 125 LEU A N 1
ATOM 958 C CA . LEU A 1 125 ? -19.131 3.277 7.661 1.00 91.25 125 LEU A CA 1
ATOM 959 C C . LEU A 1 125 ? -19.347 1.873 8.264 1.00 91.25 125 LEU A C 1
ATOM 961 O O . LEU A 1 125 ? -20.383 1.259 8.025 1.00 91.25 125 LEU A O 1
ATOM 965 N N . GLY A 1 126 ? -18.391 1.356 9.045 1.00 87.31 126 GLY A N 1
ATOM 966 C CA . GLY A 1 126 ? -18.492 0.073 9.747 1.00 87.31 126 GLY A CA 1
ATOM 967 C C . GLY A 1 126 ? -17.904 -1.127 9.000 1.00 87.31 126 GLY A C 1
ATOM 968 O O . GLY A 1 126 ? -17.995 -2.248 9.499 1.00 87.31 126 GLY A O 1
ATOM 969 N N . LEU A 1 127 ? -17.285 -0.927 7.831 1.00 91.12 127 LEU A N 1
ATOM 970 C CA . LEU A 1 127 ? -16.602 -2.009 7.120 1.00 91.12 127 LEU A CA 1
ATOM 971 C C . LEU A 1 127 ? -15.320 -2.424 7.863 1.00 91.12 127 LEU A C 1
ATOM 973 O O . LEU A 1 127 ? -14.601 -1.581 8.400 1.00 91.12 127 LEU A O 1
ATOM 977 N N . ASP A 1 128 ? -14.989 -3.719 7.858 1.00 90.38 128 ASP A N 1
ATOM 978 C CA . ASP A 1 128 ? -13.700 -4.177 8.390 1.00 90.38 128 ASP A CA 1
ATOM 979 C C . ASP A 1 128 ? -12.547 -3.501 7.634 1.00 90.38 128 ASP A C 1
ATOM 981 O O . ASP A 1 128 ? -12.530 -3.455 6.400 1.00 90.38 128 ASP A O 1
ATOM 985 N N . PHE A 1 129 ? -11.562 -2.992 8.374 1.00 87.62 129 PHE A N 1
ATOM 986 C CA . PHE A 1 129 ? -10.467 -2.209 7.803 1.00 87.62 129 PHE A CA 1
ATOM 987 C C . PHE A 1 129 ? -9.649 -2.985 6.761 1.00 87.62 129 PHE A C 1
ATOM 989 O O . PHE A 1 129 ? -9.074 -2.368 5.867 1.00 87.62 129 PHE A O 1
ATOM 996 N N . ARG A 1 130 ? -9.599 -4.325 6.830 1.00 86.44 130 ARG A N 1
ATOM 997 C CA . ARG A 1 130 ? -8.910 -5.162 5.834 1.00 86.44 130 ARG A CA 1
ATOM 998 C C . ARG A 1 130 ? -9.690 -5.196 4.524 1.00 86.44 130 ARG A C 1
ATOM 1000 O O . ARG A 1 130 ? -9.094 -5.075 3.457 1.00 86.44 130 ARG A O 1
ATOM 1007 N N . LEU A 1 131 ? -11.017 -5.305 4.600 1.00 87.62 131 LEU A N 1
ATOM 1008 C CA . LEU A 1 131 ? -11.895 -5.234 3.428 1.00 87.62 131 LEU A CA 1
ATOM 1009 C C . LEU A 1 131 ? -11.898 -3.826 2.829 1.00 87.62 131 LEU A C 1
ATOM 1011 O O . LEU A 1 131 ? -11.782 -3.676 1.615 1.00 87.62 131 LEU A O 1
ATOM 1015 N N . ALA A 1 132 ? -11.932 -2.796 3.677 1.00 88.81 132 ALA A N 1
ATOM 1016 C CA . ALA A 1 132 ? -11.782 -1.407 3.258 1.00 88.81 132 ALA A CA 1
ATOM 1017 C C . ALA A 1 132 ? -10.449 -1.178 2.528 1.00 88.81 132 ALA A C 1
ATOM 1019 O O . ALA A 1 132 ? -10.406 -0.477 1.518 1.00 88.81 132 ALA A O 1
ATOM 1020 N N . ARG A 1 133 ? -9.372 -1.819 2.997 1.00 88.56 133 ARG A N 1
ATOM 1021 C CA . ARG A 1 133 ? -8.050 -1.754 2.370 1.00 88.56 133 ARG A CA 1
ATOM 1022 C C . ARG A 1 133 ? -8.008 -2.429 1.003 1.00 88.56 133 ARG A C 1
ATOM 1024 O O . ARG A 1 133 ? -7.434 -1.876 0.070 1.00 88.56 133 ARG A O 1
ATOM 1031 N N . LEU A 1 134 ? -8.633 -3.599 0.876 1.00 88.31 134 LEU A N 1
ATOM 1032 C CA . LEU A 1 134 ? -8.756 -4.306 -0.402 1.00 88.31 134 LEU A CA 1
ATOM 1033 C C . LEU A 1 134 ? -9.567 -3.494 -1.418 1.00 88.31 134 LEU A C 1
ATOM 1035 O O . LEU A 1 134 ? -9.158 -3.375 -2.572 1.00 88.31 134 LEU A O 1
ATOM 1039 N N . ALA A 1 135 ? -10.672 -2.886 -0.983 1.00 87.56 135 ALA A N 1
ATOM 1040 C CA . ALA A 1 135 ? -11.469 -1.998 -1.822 1.00 87.56 135 ALA A CA 1
ATOM 1041 C C . ALA A 1 135 ? -10.660 -0.771 -2.275 1.00 87.56 135 ALA A C 1
ATOM 1043 O O . ALA A 1 135 ? -10.660 -0.445 -3.460 1.00 87.56 135 ALA A O 1
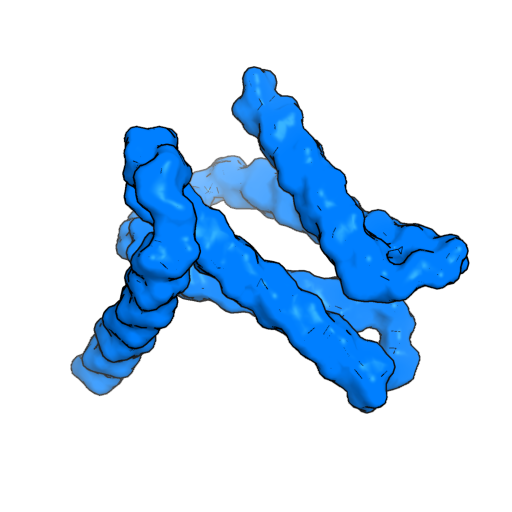ATOM 1044 N N . ALA A 1 136 ? -9.906 -0.144 -1.363 1.00 87.81 136 ALA A N 1
ATOM 1045 C CA . ALA A 1 136 ? -9.018 0.969 -1.694 1.00 87.81 136 ALA A CA 1
ATOM 1046 C C . ALA A 1 136 ? -7.973 0.577 -2.749 1.00 87.81 136 ALA A C 1
ATOM 1048 O O . ALA A 1 136 ? -7.828 1.279 -3.748 1.00 87.81 136 ALA A O 1
ATOM 1049 N N . ALA A 1 137 ? -7.308 -0.571 -2.578 1.00 84.69 137 ALA A N 1
ATOM 1050 C CA . ALA A 1 137 ? -6.345 -1.084 -3.551 1.00 84.69 137 ALA A CA 1
ATOM 1051 C C . ALA A 1 137 ? -6.985 -1.330 -4.930 1.00 84.69 137 ALA A C 1
ATOM 1053 O O . ALA A 1 137 ? -6.402 -0.978 -5.955 1.00 84.69 137 ALA A O 1
ATOM 1054 N N . GLY A 1 138 ? -8.207 -1.873 -4.962 1.00 85.00 138 GLY A N 1
ATOM 1055 C CA . GLY A 1 138 ? -8.976 -2.045 -6.196 1.00 85.00 138 GLY A CA 1
ATOM 1056 C C . GLY A 1 138 ? -9.287 -0.715 -6.887 1.00 85.00 138 GLY A C 1
ATOM 1057 O O . GLY A 1 138 ? -9.033 -0.566 -8.081 1.00 85.00 138 GLY A O 1
ATOM 1058 N N . CYS A 1 139 ? -9.775 0.281 -6.143 1.00 84.75 139 CYS A N 1
ATOM 1059 C CA . CYS A 1 139 ? -10.053 1.615 -6.679 1.00 84.75 139 CYS A CA 1
ATOM 1060 C C . CYS A 1 139 ? -8.794 2.297 -7.228 1.00 84.75 139 CYS A C 1
ATOM 1062 O O . CYS A 1 139 ? -8.834 2.863 -8.318 1.00 84.75 139 CYS A O 1
ATOM 1064 N N . VAL A 1 140 ? -7.675 2.203 -6.509 1.00 84.88 140 VAL A N 1
ATOM 1065 C CA . VAL A 1 140 ? -6.372 2.721 -6.945 1.00 84.88 140 VAL A CA 1
ATOM 1066 C C . VAL A 1 140 ? -5.909 2.045 -8.238 1.00 84.88 140 VAL A C 1
ATOM 1068 O O . VAL A 1 140 ? -5.454 2.726 -9.160 1.00 84.88 140 VAL A O 1
ATOM 1071 N N . ALA A 1 141 ? -6.066 0.723 -8.352 1.00 81.50 141 ALA A N 1
ATOM 1072 C CA . ALA A 1 141 ? -5.713 -0.014 -9.563 1.00 81.50 141 ALA A CA 1
ATOM 1073 C C . ALA A 1 141 ? -6.551 0.437 -10.771 1.00 81.50 141 ALA A C 1
ATOM 1075 O O . ALA A 1 141 ? -6.001 0.687 -11.845 1.00 81.50 141 ALA A O 1
ATOM 1076 N N . VAL A 1 142 ? -7.866 0.605 -10.587 1.00 83.25 142 VAL A N 1
ATOM 1077 C CA . VAL A 1 142 ? -8.770 1.125 -11.626 1.00 83.25 142 VAL A CA 1
ATOM 1078 C C . VAL A 1 142 ? -8.376 2.546 -12.025 1.00 83.25 142 VAL A C 1
ATOM 1080 O O . VAL A 1 142 ? -8.213 2.819 -13.214 1.00 83.25 142 VAL A O 1
ATOM 1083 N N . PHE A 1 143 ? -8.163 3.434 -11.051 1.00 80.94 143 PHE A N 1
ATOM 1084 C CA . PHE A 1 143 ? -7.732 4.810 -11.299 1.00 80.94 143 PHE A CA 1
ATOM 1085 C C . PHE A 1 143 ? -6.437 4.843 -12.116 1.00 80.94 143 PHE A C 1
ATOM 1087 O O . PHE A 1 143 ? -6.401 5.441 -13.188 1.00 80.94 143 PHE A O 1
ATOM 1094 N N . THR A 1 144 ? -5.413 4.113 -11.678 1.00 79.19 144 THR A N 1
ATOM 1095 C CA . THR A 1 144 ? -4.106 4.060 -12.346 1.00 79.19 144 THR A CA 1
ATOM 1096 C C . THR A 1 144 ? -4.212 3.518 -13.771 1.00 79.19 144 THR A C 1
ATOM 1098 O O . THR A 1 144 ? -3.619 4.082 -14.692 1.00 79.19 144 THR A O 1
ATOM 1101 N N . TYR A 1 145 ? -5.004 2.462 -13.983 1.00 77.50 145 TYR A N 1
ATOM 1102 C CA . TYR A 1 145 ? -5.249 1.906 -15.314 1.00 77.50 145 TYR A CA 1
ATOM 1103 C C . TYR A 1 145 ? -5.947 2.917 -16.232 1.00 77.50 145 TYR A C 1
ATOM 1105 O O . TYR A 1 145 ? -5.499 3.157 -17.352 1.00 77.50 145 TYR A O 1
ATOM 1113 N N . THR A 1 146 ? -7.011 3.564 -15.747 1.00 80.94 146 THR A N 1
ATOM 1114 C CA . THR A 1 146 ? -7.745 4.569 -16.530 1.00 80.94 146 THR A CA 1
ATOM 1115 C C . THR A 1 146 ? -6.931 5.830 -16.803 1.00 80.94 146 THR A C 1
ATOM 1117 O O . THR A 1 146 ? -7.096 6.418 -17.865 1.00 80.94 146 THR A O 1
ATOM 1120 N N . ALA A 1 147 ? -6.036 6.227 -15.898 1.00 76.44 147 ALA A N 1
ATOM 1121 C CA . ALA A 1 147 ? -5.155 7.375 -16.085 1.00 76.44 147 ALA A CA 1
ATOM 1122 C C . ALA A 1 147 ? -4.024 7.090 -17.084 1.00 76.44 147 ALA A C 1
ATOM 1124 O O . ALA A 1 147 ? -3.537 8.008 -17.729 1.00 76.44 147 ALA A O 1
ATOM 1125 N N . SER A 1 148 ? -3.611 5.826 -17.213 1.00 68.50 148 SER A N 1
ATOM 1126 C CA . SER A 1 148 ? -2.520 5.412 -18.106 1.00 68.50 148 SER A CA 1
ATOM 1127 C C . SER A 1 148 ? -2.976 5.141 -19.544 1.00 68.50 148 SER A C 1
ATOM 1129 O O . SER A 1 148 ? -2.136 4.961 -20.421 1.00 68.50 148 SER A O 1
ATOM 1131 N N . ARG A 1 149 ? -4.292 5.058 -19.791 1.00 67.62 149 ARG A N 1
ATOM 1132 C CA . ARG A 1 149 ? -4.853 4.750 -21.120 1.00 67.62 149 ARG A CA 1
ATOM 1133 C C . ARG A 1 149 ? -5.000 5.968 -22.044 1.00 67.62 149 ARG A C 1
ATOM 1135 O O . ARG A 1 149 ? -5.332 5.773 -23.210 1.00 67.62 149 ARG A O 1
ATOM 1142 N N . TRP A 1 150 ? -4.846 7.180 -21.513 1.00 47.03 150 TRP A N 1
ATOM 1143 C CA . TRP A 1 150 ? -4.996 8.461 -22.211 1.00 47.03 150 TRP A CA 1
ATOM 1144 C C . TRP A 1 150 ? -3.669 9.219 -22.199 1.00 47.03 150 TRP A C 1
ATOM 1146 O O . TRP A 1 150 ? -3.421 9.958 -23.174 1.00 47.03 150 TRP A O 1
#